Protein AF-A0A7R9LY88-F1 (afdb_monomer_lite)

Sequence (81 aa):
MTQSEQKRVYILDLFNPNIYPGDLKAQTAIDRPIHLPHRVKDEDHINATLTADHFKPDLIIYNAGTDILNGDPLGRLRISP

Secondary structure (DSSP, 8-state):
-------S---EEEE-TTSTT--HHHHTT-SEEEE--TT--HHHHHHHHHS------S-------STTBTT-TTT---B--

Structure (mmCIF, N/CA/C/O backbone):
data_AF-A0A7R9LY88-F1
#
_entry.id   AF-A0A7R9LY88-F1
#
loop_
_atom_site.group_PDB
_atom_site.id
_atom_site.type_symbol
_atom_site.label_atom_id
_atom_site.label_alt_id
_atom_site.label_comp_id
_atom_site.label_asym_id
_atom_site.label_entity_id
_atom_site.label_seq_id
_atom_site.pdbx_PDB_ins_code
_atom_site.Cartn_x
_atom_site.Cartn_y
_atom_site.Cartn_z
_atom_site.occupancy
_atom_site.B_iso_or_equiv
_atom_site.auth_seq_id
_atom_site.auth_comp_id
_atom_site.auth_asym_id
_atom_site.auth_atom_id
_atom_site.pdbx_PDB_model_num
ATOM 1 N N . MET A 1 1 ? -9.822 -2.047 32.356 1.00 46.78 1 MET A N 1
ATOM 2 C CA . MET A 1 1 ? -9.194 -1.277 31.265 1.00 46.78 1 MET A CA 1
ATOM 3 C C . MET A 1 1 ? -10.169 -0.187 30.886 1.00 46.78 1 MET A C 1
ATOM 5 O O . MET A 1 1 ? -11.289 -0.508 30.513 1.00 46.78 1 MET A O 1
ATOM 9 N N . THR A 1 2 ? -9.814 1.073 31.115 1.00 43.44 2 THR A N 1
ATOM 10 C CA . THR A 1 2 ? -10.635 2.205 30.680 1.00 43.44 2 THR A CA 1
ATOM 11 C C . THR A 1 2 ? -10.747 2.187 29.162 1.00 43.44 2 THR A C 1
ATOM 13 O O . THR A 1 2 ? -9.839 1.730 28.475 1.00 43.44 2 THR A O 1
ATOM 16 N N . GLN A 1 3 ? -11.862 2.692 28.651 1.00 48.00 3 GLN A N 1
ATOM 17 C CA . GLN A 1 3 ? -12.206 2.867 27.237 1.00 48.00 3 GLN A CA 1
ATOM 18 C C . GLN A 1 3 ? -11.304 3.916 26.539 1.00 48.00 3 GLN A C 1
ATOM 20 O O . GLN A 1 3 ? -11.755 4.676 25.688 1.00 48.00 3 GLN A O 1
ATOM 25 N N . SER A 1 4 ? -10.039 4.015 26.954 1.00 51.19 4 SER A N 1
ATOM 26 C CA . SER A 1 4 ? -9.026 4.905 26.407 1.00 51.19 4 SER A CA 1
ATOM 27 C C . SER A 1 4 ? -8.531 4.325 25.082 1.00 51.19 4 SER A C 1
ATOM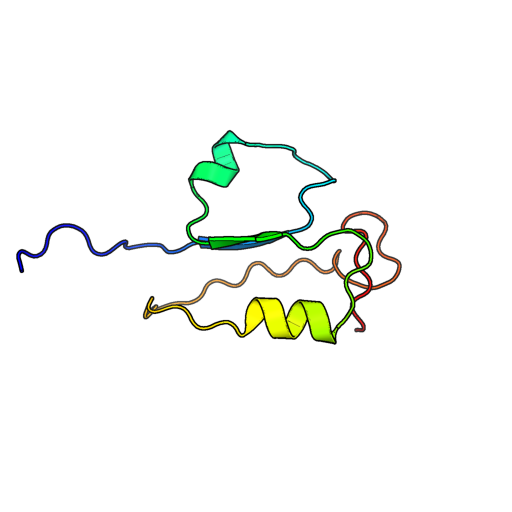 29 O O . SER A 1 4 ? -7.673 3.446 25.056 1.00 51.19 4 SER A O 1
ATOM 31 N N . GLU A 1 5 ? -9.161 4.825 24.018 1.00 58.47 5 GLU A N 1
ATOM 32 C CA . GLU A 1 5 ? -8.682 4.930 22.634 1.00 58.47 5 GLU A CA 1
ATOM 33 C C . GLU A 1 5 ? -8.368 3.622 21.898 1.00 58.47 5 GLU A C 1
ATOM 35 O O . GLU A 1 5 ? -7.256 3.394 21.425 1.00 58.47 5 GLU A O 1
ATOM 40 N N . GLN A 1 6 ? -9.388 2.787 21.674 1.00 69.50 6 GLN A N 1
ATOM 41 C CA . GLN A 1 6 ? -9.315 1.895 20.515 1.00 69.50 6 GLN A CA 1
ATOM 42 C C . GLN A 1 6 ? -9.215 2.756 19.247 1.00 69.50 6 GLN A C 1
ATOM 44 O O . GLN A 1 6 ? -10.059 3.630 19.018 1.00 69.50 6 GLN A O 1
ATOM 49 N N . LYS A 1 7 ? -8.164 2.544 18.442 1.00 76.75 7 LYS A N 1
ATOM 50 C CA . LYS A 1 7 ? -8.013 3.223 17.150 1.00 76.75 7 LYS A CA 1
ATOM 51 C C . LYS A 1 7 ? -9.264 2.969 16.313 1.00 76.75 7 LYS A C 1
ATOM 53 O O . LYS A 1 7 ? -9.637 1.827 16.077 1.00 76.75 7 LYS A O 1
ATOM 58 N N . ARG A 1 8 ? -9.914 4.050 15.875 1.00 90.94 8 ARG A N 1
ATOM 59 C CA . ARG A 1 8 ? -11.118 3.980 15.026 1.00 90.94 8 ARG A CA 1
ATOM 60 C C . ARG A 1 8 ? -10.795 3.626 13.576 1.00 90.94 8 ARG A C 1
ATOM 62 O O . ARG A 1 8 ? -11.673 3.188 12.847 1.00 90.94 8 ARG A O 1
ATOM 69 N N . VAL A 1 9 ? -9.560 3.884 13.158 1.00 92.50 9 VAL A N 1
ATOM 70 C CA . VAL A 1 9 ? -9.054 3.645 11.808 1.00 92.50 9 VAL A CA 1
ATOM 71 C C . VAL A 1 9 ? -7.709 2.953 11.946 1.00 92.50 9 VAL A C 1
ATOM 73 O O . VAL A 1 9 ? -6.906 3.356 12.788 1.00 92.50 9 VAL A O 1
ATOM 76 N N . TYR A 1 10 ? -7.505 1.930 11.124 1.00 91.94 10 TYR A N 1
ATOM 77 C CA . TYR A 1 10 ? -6.245 1.222 10.977 1.00 91.94 10 TYR A CA 1
ATOM 78 C C . TYR A 1 10 ? -5.835 1.252 9.505 1.00 91.94 10 TYR A C 1
ATOM 80 O O . TYR A 1 10 ? -6.626 0.870 8.639 1.00 91.94 10 TYR A O 1
ATOM 88 N N . ILE A 1 11 ? -4.624 1.717 9.222 1.00 93.31 11 ILE A N 1
ATOM 89 C CA . ILE A 1 11 ? -4.065 1.827 7.877 1.00 93.31 11 ILE A CA 1
ATOM 90 C C . ILE A 1 11 ? -3.010 0.735 7.690 1.00 93.31 11 ILE A C 1
ATOM 92 O O . ILE A 1 11 ? -1.891 0.823 8.199 1.00 93.31 11 ILE A O 1
ATOM 96 N N . LEU A 1 12 ? -3.384 -0.283 6.919 1.00 91.88 12 LEU A N 1
ATOM 97 C CA . LEU A 1 12 ? -2.462 -1.234 6.310 1.00 91.88 12 LEU A CA 1
ATOM 98 C C . LEU A 1 12 ? -2.110 -0.721 4.914 1.00 91.88 12 LEU A C 1
ATOM 100 O O . LEU A 1 12 ? -3.015 -0.514 4.107 1.00 91.88 12 LEU A O 1
ATOM 104 N N . ASP A 1 13 ? -0.822 -0.542 4.632 1.00 92.50 13 ASP A N 1
ATOM 105 C CA . ASP A 1 13 ? -0.360 -0.074 3.323 1.00 92.50 13 ASP A CA 1
ATOM 106 C C . ASP A 1 13 ? 0.769 -0.963 2.796 1.00 92.50 13 ASP A C 1
ATOM 108 O O . ASP A 1 13 ? 1.769 -1.187 3.482 1.00 92.50 13 ASP A O 1
ATOM 112 N N . LEU A 1 14 ? 0.589 -1.486 1.584 1.00 91.88 14 LEU A N 1
ATOM 113 C CA . LEU A 1 14 ? 1.550 -2.321 0.871 1.00 91.88 14 LEU A CA 1
ATOM 114 C C . LEU A 1 14 ? 2.073 -1.505 -0.305 1.00 91.88 14 LEU A C 1
ATOM 116 O O . LEU A 1 14 ? 1.365 -1.310 -1.290 1.00 91.88 14 LEU A O 1
ATOM 120 N N . PHE A 1 15 ? 3.314 -1.039 -0.220 1.00 92.25 15 PHE A N 1
ATOM 121 C CA . PHE A 1 15 ? 3.846 -0.113 -1.216 1.00 92.25 15 PHE A CA 1
ATOM 122 C C . PHE A 1 15 ? 5.340 -0.309 -1.444 1.00 92.25 15 PHE A C 1
ATOM 124 O O . PHE A 1 15 ? 6.063 -0.868 -0.616 1.00 92.25 15 PHE A O 1
ATOM 131 N N . ASN A 1 16 ? 5.824 0.183 -2.582 1.00 92.88 16 ASN A N 1
ATOM 132 C CA . ASN A 1 16 ? 7.246 0.204 -2.886 1.00 92.88 16 ASN A CA 1
ATOM 133 C C . ASN A 1 16 ? 7.883 1.495 -2.346 1.00 92.88 16 ASN A C 1
ATOM 135 O O . ASN A 1 16 ? 7.633 2.566 -2.897 1.00 92.88 16 ASN A O 1
ATOM 139 N N . PRO A 1 17 ? 8.741 1.435 -1.309 1.00 92.19 17 PRO A N 1
ATOM 140 C CA . PRO A 1 17 ? 9.287 2.643 -0.687 1.00 92.19 17 PRO A CA 1
ATOM 141 C C . PRO A 1 17 ? 10.343 3.353 -1.551 1.00 92.19 17 PRO A C 1
ATOM 143 O O . PRO A 1 17 ? 10.783 4.444 -1.202 1.00 92.19 17 PRO A O 1
ATOM 146 N N . ASN A 1 18 ? 10.776 2.746 -2.664 1.00 92.25 18 ASN A N 1
ATOM 147 C CA . ASN A 1 18 ? 11.842 3.272 -3.526 1.00 92.25 18 ASN A CA 1
ATOM 148 C C . ASN A 1 18 ? 11.321 4.134 -4.691 1.00 92.25 18 ASN A C 1
ATOM 150 O O . ASN A 1 18 ? 12.095 4.520 -5.570 1.00 92.25 18 ASN A O 1
ATOM 154 N N . ILE A 1 19 ? 10.014 4.389 -4.747 1.00 92.56 19 ILE A N 1
ATOM 155 C CA . ILE A 1 19 ? 9.361 5.207 -5.777 1.00 92.56 19 ILE A CA 1
ATOM 156 C C . ILE A 1 19 ? 8.560 6.346 -5.127 1.00 92.56 19 ILE A C 1
ATOM 158 O O . ILE A 1 19 ? 8.588 6.516 -3.909 1.00 92.56 19 ILE A O 1
ATOM 162 N N . TYR A 1 20 ? 7.905 7.175 -5.948 1.00 92.75 20 TYR A N 1
ATOM 163 C CA . TYR A 1 20 ? 7.038 8.268 -5.487 1.00 92.75 20 TYR A CA 1
ATOM 164 C C . TYR A 1 20 ? 6.108 7.815 -4.337 1.00 92.75 20 TYR A C 1
ATOM 166 O O . TYR A 1 20 ? 5.619 6.687 -4.394 1.00 92.75 20 TYR A O 1
ATOM 174 N N . PRO A 1 21 ? 5.801 8.665 -3.334 1.00 93.88 21 PRO A N 1
ATOM 175 C CA . PRO A 1 21 ? 6.183 10.079 -3.197 1.00 93.88 21 PRO A CA 1
ATOM 176 C C . PRO A 1 21 ? 7.440 10.362 -2.369 1.00 93.88 21 PRO A C 1
ATOM 178 O O . PRO A 1 21 ? 7.902 11.500 -2.363 1.00 93.88 21 PRO A O 1
ATOM 181 N N . GLY A 1 22 ? 7.972 9.385 -1.632 1.00 90.19 22 GLY A N 1
ATOM 182 C CA . GLY A 1 22 ? 8.978 9.661 -0.597 1.00 90.19 22 GLY A CA 1
ATOM 183 C C . GLY A 1 22 ? 8.438 10.496 0.579 1.00 90.19 22 GLY A C 1
ATOM 184 O O . GLY A 1 22 ? 9.204 11.181 1.256 1.00 90.19 22 GLY A O 1
ATOM 185 N N . ASP A 1 23 ? 7.122 10.466 0.821 1.00 92.44 23 ASP A N 1
ATOM 186 C CA . ASP A 1 23 ? 6.466 11.237 1.884 1.00 92.44 23 ASP A CA 1
ATOM 187 C C . ASP A 1 23 ? 6.593 10.538 3.244 1.00 92.44 23 ASP A C 1
ATOM 189 O O . ASP A 1 23 ? 5.787 9.689 3.628 1.00 92.44 23 ASP A O 1
ATOM 193 N N . LEU A 1 24 ? 7.617 10.933 3.999 1.00 89.94 24 LEU A N 1
ATOM 194 C CA . LEU A 1 24 ? 7.860 10.417 5.344 1.00 89.94 24 LEU A CA 1
ATOM 195 C C . LEU A 1 24 ? 6.793 10.858 6.351 1.00 89.94 24 LEU A C 1
ATOM 197 O O . LEU A 1 24 ? 6.584 10.171 7.346 1.00 89.94 24 LEU A O 1
ATOM 201 N N . LYS A 1 25 ? 6.107 11.986 6.118 1.00 93.06 25 LYS A N 1
ATOM 202 C CA . LYS A 1 25 ? 5.069 12.475 7.032 1.00 93.06 25 LYS A CA 1
ATOM 203 C C . LYS A 1 25 ? 3.832 11.593 6.933 1.00 93.06 25 LYS A C 1
ATOM 205 O O . LYS A 1 25 ? 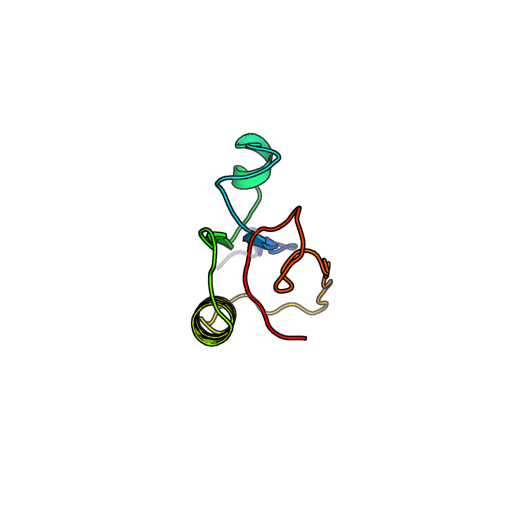3.324 11.166 7.967 1.00 93.06 25 LYS A O 1
ATOM 210 N N . ALA A 1 26 ? 3.383 11.287 5.717 1.00 91.19 26 ALA A N 1
ATOM 211 C CA . ALA A 1 26 ? 2.259 10.381 5.499 1.00 91.19 26 ALA A CA 1
ATOM 212 C C . ALA A 1 26 ? 2.544 8.980 6.061 1.00 91.19 26 ALA A C 1
ATOM 214 O O . ALA A 1 26 ? 1.683 8.400 6.719 1.00 91.19 26 ALA A O 1
ATOM 215 N N . GLN A 1 27 ? 3.777 8.484 5.905 1.00 92.00 27 GLN A N 1
ATOM 216 C CA . GLN A 1 27 ? 4.173 7.179 6.443 1.00 92.00 27 GLN A CA 1
ATOM 217 C C . GLN A 1 27 ? 4.005 7.066 7.964 1.00 92.00 27 GLN A C 1
ATOM 219 O O . GLN A 1 27 ? 3.665 5.993 8.449 1.00 92.00 27 GLN A O 1
ATOM 224 N N . THR A 1 28 ? 4.161 8.158 8.727 1.00 92.62 28 THR A N 1
ATOM 225 C CA . THR A 1 28 ? 3.931 8.126 10.188 1.00 92.62 28 THR A CA 1
ATOM 226 C C . THR A 1 28 ? 2.479 7.843 10.589 1.00 92.62 28 THR A C 1
ATOM 228 O O . THR A 1 28 ? 2.231 7.465 11.733 1.00 92.62 28 THR A O 1
ATOM 231 N N . ALA A 1 29 ? 1.521 8.027 9.674 1.00 93.62 29 ALA A N 1
ATOM 232 C CA . ALA A 1 29 ? 0.111 7.722 9.903 1.00 93.62 29 ALA A CA 1
ATOM 233 C C . ALA A 1 29 ? -0.251 6.264 9.574 1.00 93.62 29 ALA A C 1
ATOM 235 O O . ALA A 1 29 ? -1.331 5.817 9.953 1.00 93.62 29 ALA A O 1
ATOM 236 N N . ILE A 1 30 ? 0.627 5.536 8.877 1.00 93.56 30 ILE A N 1
ATOM 237 C CA . ILE A 1 30 ? 0.405 4.141 8.503 1.00 93.56 30 ILE A CA 1
ATOM 238 C C . ILE A 1 30 ? 0.647 3.270 9.738 1.00 93.56 30 ILE A C 1
ATOM 240 O O . ILE A 1 30 ? 1.755 3.223 10.270 1.00 93.56 30 ILE A O 1
ATOM 244 N N . ASP A 1 31 ? -0.387 2.564 10.190 1.00 92.62 31 ASP A N 1
ATOM 245 C CA . ASP A 1 31 ? -0.290 1.642 11.325 1.00 92.62 31 ASP A CA 1
ATOM 246 C C . ASP A 1 31 ? 0.635 0.470 11.026 1.00 92.62 31 ASP A C 1
ATOM 248 O O . ASP A 1 31 ? 1.392 0.017 11.887 1.00 92.62 31 ASP A O 1
ATOM 252 N N . ARG A 1 32 ? 0.574 -0.008 9.782 1.00 90.94 32 ARG A N 1
ATOM 253 C CA . ARG A 1 32 ? 1.376 -1.124 9.315 1.00 90.94 32 ARG A CA 1
ATOM 254 C C . ARG A 1 32 ? 1.854 -0.918 7.883 1.00 90.94 32 ARG A C 1
ATOM 256 O O . ARG A 1 32 ? 1.160 -1.298 6.940 1.00 90.94 32 ARG A O 1
ATOM 263 N N . PRO A 1 33 ? 3.047 -0.331 7.717 1.00 91.69 33 PRO A N 1
ATOM 264 C CA . PRO A 1 33 ? 3.687 -0.242 6.420 1.00 91.69 33 PRO A CA 1
ATOM 265 C C . PRO A 1 33 ? 4.330 -1.587 6.075 1.00 91.69 33 PRO A C 1
ATOM 267 O O . PRO A 1 33 ? 5.161 -2.116 6.816 1.00 91.69 33 PRO A O 1
ATOM 270 N N . ILE A 1 34 ? 3.956 -2.140 4.929 1.00 90.88 34 ILE A N 1
ATOM 271 C CA . ILE A 1 34 ? 4.583 -3.313 4.336 1.00 90.88 34 ILE A CA 1
ATOM 272 C C . ILE A 1 34 ? 5.344 -2.851 3.101 1.00 90.88 34 ILE A C 1
ATOM 274 O O . ILE A 1 34 ? 4.775 -2.508 2.067 1.00 90.88 34 ILE A O 1
ATOM 278 N N . HIS A 1 35 ? 6.665 -2.849 3.222 1.00 91.62 35 HIS A N 1
ATOM 279 C CA . HIS A 1 35 ? 7.542 -2.446 2.137 1.00 91.62 35 HIS A CA 1
ATOM 280 C C . HIS A 1 35 ? 7.729 -3.587 1.138 1.00 91.62 35 HIS A C 1
ATOM 282 O O . HIS A 1 35 ? 8.299 -4.628 1.463 1.00 91.62 35 HIS A O 1
ATOM 288 N N . LEU A 1 36 ? 7.301 -3.354 -0.099 1.00 89.81 36 LEU A N 1
ATOM 289 C CA . LEU A 1 36 ? 7.465 -4.259 -1.228 1.00 89.81 36 LEU A CA 1
ATOM 290 C C . LEU A 1 36 ? 8.576 -3.727 -2.146 1.00 89.81 36 LEU A C 1
ATOM 292 O O . LEU A 1 36 ? 8.333 -2.825 -2.951 1.00 89.81 36 LEU A O 1
ATOM 296 N N . PRO A 1 37 ? 9.822 -4.220 -2.032 1.00 81.69 37 PRO A N 1
ATOM 297 C CA . PRO A 1 37 ? 10.905 -3.761 -2.894 1.00 81.69 37 PRO A CA 1
ATOM 298 C C . PRO A 1 37 ? 10.638 -4.086 -4.373 1.00 81.69 37 PRO A C 1
ATOM 300 O O . PRO A 1 37 ? 9.735 -4.839 -4.736 1.00 81.69 37 PRO A O 1
ATOM 303 N N . HIS A 1 38 ? 11.450 -3.512 -5.262 1.00 81.62 38 HIS A N 1
ATOM 304 C CA . HIS A 1 38 ? 11.309 -3.733 -6.700 1.00 81.62 38 HIS A CA 1
ATOM 305 C C . HIS A 1 38 ? 11.244 -5.218 -7.067 1.00 81.62 38 HIS A C 1
ATOM 307 O O . HIS A 1 38 ? 12.059 -6.017 -6.607 1.00 81.62 38 HIS A O 1
ATOM 313 N N . ARG A 1 39 ? 10.349 -5.545 -8.010 1.00 79.62 39 ARG A N 1
ATOM 314 C CA . ARG A 1 39 ? 10.212 -6.886 -8.602 1.00 79.62 39 ARG A CA 1
ATOM 315 C C . ARG A 1 39 ? 9.773 -7.996 -7.633 1.00 79.62 39 ARG A C 1
ATOM 317 O O . ARG A 1 39 ? 9.995 -9.163 -7.958 1.00 79.62 39 ARG A O 1
ATOM 324 N N . VAL A 1 40 ? 9.137 -7.651 -6.511 1.00 84.25 40 VAL A N 1
ATOM 325 C CA . VAL A 1 40 ? 8.368 -8.607 -5.690 1.00 84.25 40 VAL A CA 1
ATOM 326 C C . VAL A 1 40 ? 7.416 -9.412 -6.578 1.00 84.25 40 VAL A C 1
ATOM 328 O O . VAL A 1 40 ? 6.805 -8.862 -7.501 1.00 84.25 40 VAL A O 1
ATOM 331 N N . LYS A 1 41 ? 7.342 -10.716 -6.305 1.00 85.88 41 LYS A N 1
ATOM 332 C CA . LYS A 1 41 ? 6.519 -11.698 -7.019 1.00 85.88 41 LYS A CA 1
ATOM 333 C C . LYS A 1 41 ? 5.295 -12.083 -6.183 1.00 85.88 41 LYS A C 1
ATOM 335 O O . LYS A 1 41 ? 5.224 -11.760 -5.000 1.00 85.88 41 LYS A O 1
ATOM 340 N N . ASP A 1 42 ? 4.375 -12.815 -6.801 1.00 86.81 42 ASP A N 1
ATOM 341 C CA . ASP A 1 42 ? 3.083 -13.211 -6.226 1.00 86.81 42 ASP A CA 1
ATOM 342 C C . ASP A 1 42 ? 3.184 -13.799 -4.809 1.00 86.81 42 ASP A C 1
ATOM 344 O O . ASP A 1 42 ? 2.507 -13.331 -3.895 1.00 86.81 42 ASP A O 1
ATOM 348 N N . GLU A 1 43 ? 4.065 -14.781 -4.594 1.00 83.88 43 GLU A N 1
ATOM 349 C CA . GLU A 1 43 ? 4.212 -15.459 -3.296 1.00 83.88 43 GLU A CA 1
ATOM 350 C C . GLU A 1 43 ? 4.657 -14.502 -2.183 1.00 83.88 43 GLU A C 1
ATOM 352 O O . GLU A 1 43 ? 4.092 -14.506 -1.089 1.00 83.88 43 GLU A O 1
ATOM 357 N N . ASP A 1 44 ? 5.635 -13.644 -2.471 1.00 82.81 44 ASP A N 1
ATOM 358 C CA . ASP A 1 44 ? 6.158 -12.665 -1.518 1.00 82.81 44 ASP A CA 1
ATOM 359 C C . ASP A 1 44 ? 5.085 -11.627 -1.151 1.00 82.81 44 ASP A C 1
ATOM 361 O O . ASP A 1 44 ? 4.933 -11.267 0.017 1.00 82.81 44 ASP A O 1
ATOM 365 N N . HIS A 1 45 ? 4.296 -11.188 -2.137 1.00 84.31 45 HIS A N 1
ATOM 366 C CA . HIS A 1 45 ? 3.184 -10.260 -1.933 1.00 84.31 45 HIS A CA 1
ATOM 367 C C . HIS A 1 45 ? 2.076 -10.871 -1.062 1.00 84.31 45 HIS A C 1
ATOM 369 O O . HIS A 1 45 ? 1.613 -10.250 -0.100 1.00 84.31 45 HIS A O 1
ATOM 375 N N . ILE A 1 46 ? 1.665 -12.106 -1.363 1.00 83.38 46 ILE A N 1
ATOM 376 C CA . ILE A 1 46 ? 0.631 -12.823 -0.605 1.00 83.38 46 ILE A CA 1
ATOM 377 C C . ILE A 1 46 ? 1.096 -13.058 0.835 1.00 83.38 46 ILE A C 1
ATOM 379 O O . ILE A 1 46 ? 0.372 -12.730 1.773 1.00 83.38 46 ILE A O 1
ATOM 383 N N . ASN A 1 47 ? 2.316 -13.560 1.028 1.00 82.62 47 ASN A N 1
ATOM 384 C CA . ASN A 1 47 ? 2.860 -13.824 2.361 1.00 82.62 47 ASN A CA 1
ATOM 385 C C . ASN A 1 47 ? 2.943 -12.551 3.211 1.00 82.62 47 ASN A C 1
ATOM 387 O O . ASN A 1 47 ? 2.618 -12.574 4.401 1.00 82.62 47 ASN A O 1
ATOM 391 N N . ALA A 1 48 ? 3.321 -11.427 2.600 1.00 79.50 48 ALA A N 1
ATOM 392 C CA . ALA A 1 48 ? 3.335 -10.143 3.283 1.00 79.50 48 ALA A CA 1
ATOM 393 C C . ALA A 1 48 ? 1.915 -9.700 3.684 1.00 79.50 48 ALA A C 1
ATOM 395 O O . ALA A 1 48 ? 1.708 -9.257 4.810 1.00 79.50 48 ALA A O 1
ATOM 396 N N . THR A 1 49 ? 0.920 -9.909 2.817 1.00 76.38 49 THR A N 1
ATOM 397 C CA . THR A 1 49 ? -0.489 -9.562 3.081 1.00 76.38 49 THR A CA 1
ATOM 398 C C . THR A 1 49 ? -1.105 -10.404 4.205 1.00 76.38 49 THR A C 1
ATOM 400 O O . THR A 1 49 ? -1.845 -9.891 5.039 1.00 76.38 49 THR A O 1
ATOM 403 N N . LEU A 1 50 ? -0.802 -11.705 4.239 1.00 71.12 50 LEU A N 1
ATOM 404 C CA . LEU A 1 50 ? -1.455 -12.679 5.124 1.00 71.12 50 LEU A CA 1
ATOM 405 C C . LEU A 1 50 ? -0.930 -12.688 6.563 1.00 71.12 50 LEU A C 1
ATOM 407 O O . LEU A 1 50 ? -1.473 -13.401 7.410 1.00 71.12 50 LEU A O 1
ATOM 411 N N . THR A 1 51 ? 0.120 -11.930 6.871 1.00 67.25 51 THR A N 1
ATOM 412 C CA . THR A 1 51 ? 0.616 -11.869 8.249 1.00 67.25 51 THR A CA 1
ATOM 413 C C . THR A 1 51 ? -0.444 -11.191 9.126 1.00 67.25 51 THR A C 1
ATOM 415 O O . THR A 1 51 ? -0.842 -10.056 8.874 1.00 67.25 51 THR A O 1
ATOM 418 N N . ALA A 1 52 ? -0.969 -11.930 10.106 1.00 55.12 52 ALA A N 1
ATOM 419 C CA . ALA A 1 52 ? -2.167 -11.558 10.853 1.00 55.12 52 ALA A CA 1
ATOM 420 C C . ALA A 1 52 ? -1.980 -10.268 11.668 1.00 55.12 52 ALA A C 1
ATOM 422 O O . ALA A 1 52 ? -0.942 -10.069 12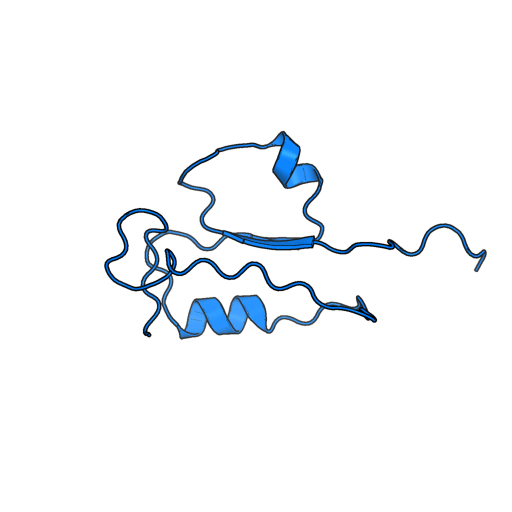.296 1.00 55.12 52 ALA A O 1
ATOM 423 N N . ASP A 1 53 ? -3.012 -9.426 11.682 1.00 68.06 53 ASP A N 1
ATOM 424 C CA . ASP A 1 53 ? -3.141 -8.298 12.604 1.00 68.06 53 ASP A CA 1
ATOM 425 C C . ASP A 1 53 ? -4.314 -8.532 13.571 1.00 68.06 53 ASP A C 1
ATOM 427 O O . ASP A 1 53 ? -5.251 -9.277 13.280 1.00 68.06 53 ASP A O 1
ATOM 431 N N . HIS A 1 54 ? -4.242 -7.919 14.750 1.00 76.94 54 HIS A N 1
ATOM 432 C CA . HIS A 1 54 ? -5.245 -8.039 15.806 1.00 76.94 54 HIS A CA 1
ATOM 433 C C . HIS A 1 54 ? -6.397 -7.033 15.665 1.00 76.94 54 HIS A C 1
ATOM 435 O O . HIS A 1 54 ? -7.354 -7.102 16.445 1.00 76.94 54 HIS A O 1
ATOM 441 N N . PHE A 1 55 ? -6.330 -6.110 14.698 1.00 85.56 55 PHE A N 1
ATOM 442 C CA . PHE A 1 55 ? -7.415 -5.180 14.409 1.00 85.56 55 PHE A CA 1
ATOM 443 C C . PHE A 1 55 ? -8.647 -5.918 13.865 1.00 85.56 55 PHE A C 1
ATOM 445 O O . PHE A 1 55 ? -8.550 -6.766 12.979 1.00 85.56 55 PHE A O 1
ATOM 452 N N . LYS A 1 56 ? -9.825 -5.601 14.411 1.00 88.25 56 LYS A N 1
ATOM 453 C CA . LYS A 1 56 ? -11.109 -6.213 14.036 1.00 88.25 56 LYS A CA 1
ATOM 454 C C . LYS A 1 56 ? -12.014 -5.143 13.418 1.00 88.25 56 LYS A C 1
ATOM 456 O O . LYS A 1 56 ? -12.788 -4.539 14.155 1.00 88.25 56 LYS A O 1
ATOM 461 N N . PRO A 1 57 ? -11.877 -4.855 12.112 1.00 89.44 57 PRO A N 1
ATOM 462 C CA . PRO A 1 57 ? -12.679 -3.830 11.458 1.00 89.44 57 PRO A CA 1
ATOM 463 C C . PRO A 1 57 ? -14.143 -4.255 11.331 1.00 89.44 57 PRO A C 1
ATOM 465 O O . PRO A 1 57 ? -14.430 -5.383 10.934 1.00 89.44 57 PRO A O 1
ATOM 468 N N . ASP A 1 58 ? -15.059 -3.314 11.554 1.00 94.31 58 ASP A N 1
ATOM 469 C CA . ASP A 1 58 ? -16.467 -3.454 11.154 1.00 94.31 58 ASP A CA 1
ATOM 470 C C . ASP A 1 58 ? -16.677 -3.143 9.657 1.00 94.31 58 ASP A C 1
ATOM 472 O O . ASP A 1 58 ? -17.647 -3.589 9.045 1.00 94.31 58 ASP A O 1
ATOM 476 N N . LEU A 1 59 ? -15.758 -2.375 9.055 1.00 93.44 59 LEU A N 1
ATOM 477 C CA . LEU A 1 59 ? -15.754 -1.986 7.644 1.00 93.44 59 LEU A CA 1
ATOM 478 C C . LEU A 1 59 ? -14.325 -2.013 7.097 1.00 93.44 59 LEU A C 1
ATOM 480 O O . LEU A 1 59 ? -13.406 -1.484 7.721 1.00 93.44 59 LEU A O 1
ATOM 484 N N . ILE A 1 60 ? -14.160 -2.565 5.896 1.00 92.44 60 ILE A N 1
ATOM 485 C CA . ILE A 1 60 ? -12.897 -2.550 5.155 1.00 92.44 60 ILE A CA 1
ATOM 486 C C . ILE A 1 60 ? -13.071 -1.671 3.918 1.00 92.44 60 ILE A C 1
ATOM 488 O O . ILE A 1 60 ? -13.976 -1.893 3.114 1.00 92.44 60 ILE A O 1
ATOM 492 N N . ILE A 1 61 ? -12.186 -0.686 3.761 1.00 95.00 61 ILE A N 1
ATOM 493 C CA . ILE A 1 61 ? -12.051 0.105 2.536 1.00 95.00 61 ILE A CA 1
ATOM 494 C C . ILE A 1 61 ? -10.781 -0.366 1.839 1.00 95.00 61 ILE A C 1
ATOM 496 O O . ILE A 1 61 ? -9.688 -0.215 2.381 1.00 95.00 61 ILE A O 1
ATOM 500 N N . TYR A 1 62 ? -10.928 -0.936 0.645 1.00 92.25 62 TYR A N 1
ATOM 501 C CA . TYR A 1 62 ? -9.802 -1.416 -0.146 1.00 92.25 62 TYR A CA 1
ATOM 502 C C . TYR A 1 62 ? -9.523 -0.461 -1.308 1.00 92.25 62 TYR A C 1
ATOM 504 O O . TYR A 1 62 ? -10.279 -0.403 -2.277 1.00 92.25 62 TYR A O 1
ATOM 512 N N . ASN A 1 63 ? -8.442 0.311 -1.185 1.00 93.19 63 ASN A N 1
ATOM 513 C CA . ASN A 1 63 ? -7.919 1.144 -2.263 1.00 93.19 63 ASN A CA 1
ATOM 514 C C . ASN A 1 63 ? -6.986 0.298 -3.147 1.00 93.19 63 ASN A C 1
ATOM 516 O O . ASN A 1 63 ? -5.838 0.067 -2.775 1.00 93.19 63 ASN A O 1
ATOM 520 N N . ALA A 1 64 ? -7.491 -0.197 -4.279 1.00 86.81 64 ALA A N 1
ATOM 521 C CA . ALA A 1 64 ? -6.790 -1.155 -5.135 1.00 86.81 64 ALA A CA 1
ATOM 522 C C . ALA A 1 64 ? -6.208 -0.487 -6.391 1.00 86.81 64 ALA A C 1
ATOM 524 O O . ALA A 1 64 ? -6.931 -0.230 -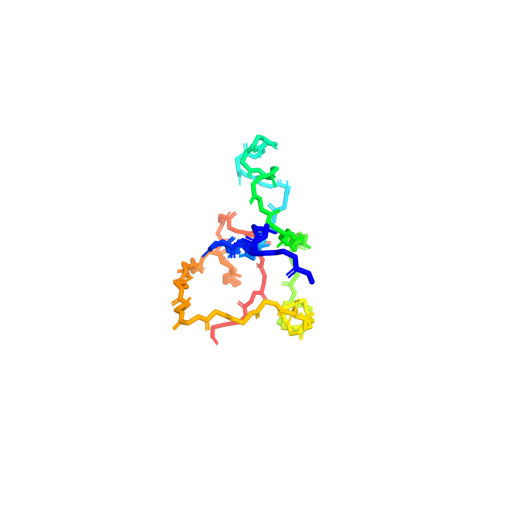7.356 1.00 86.81 64 ALA A O 1
ATOM 525 N N . GLY A 1 65 ? -4.900 -0.225 -6.385 1.00 91.00 65 GLY A N 1
ATOM 526 C CA . GLY A 1 65 ? -4.152 0.178 -7.577 1.00 91.00 65 GLY A CA 1
ATOM 527 C C . GLY A 1 65 ? -3.802 -1.022 -8.462 1.00 91.00 65 GLY A C 1
ATOM 528 O O . GLY A 1 65 ? -3.464 -2.093 -7.962 1.00 91.00 65 GLY A O 1
ATOM 529 N N . THR A 1 66 ? -3.874 -0.856 -9.784 1.00 94.12 66 THR A N 1
ATOM 530 C CA . THR A 1 66 ? -3.439 -1.873 -10.764 1.00 94.12 66 THR A CA 1
ATOM 531 C C . THR A 1 66 ? -1.966 -1.740 -11.152 1.00 94.12 66 THR A C 1
ATOM 533 O O . THR A 1 66 ? -1.441 -2.566 -11.895 1.00 94.12 66 THR A O 1
ATOM 536 N N . ASP A 1 67 ? -1.269 -0.745 -10.611 1.00 92.94 67 ASP A N 1
ATOM 537 C CA . ASP A 1 67 ? 0.137 -0.443 -10.882 1.00 92.94 67 ASP A CA 1
ATOM 538 C C . ASP A 1 67 ? 1.130 -1.446 -10.267 1.00 92.94 67 ASP A C 1
ATOM 540 O O . ASP A 1 67 ? 2.337 -1.395 -10.516 1.00 92.94 67 ASP A O 1
ATOM 544 N N . ILE A 1 68 ? 0.622 -2.414 -9.504 1.00 92.50 68 ILE A N 1
ATOM 545 C CA . ILE A 1 68 ? 1.374 -3.566 -8.998 1.00 92.50 68 ILE A CA 1
ATOM 546 C C . ILE A 1 68 ? 1.628 -4.642 -10.072 1.00 92.50 68 ILE A C 1
ATOM 548 O O . ILE A 1 68 ? 2.467 -5.531 -9.884 1.00 92.50 68 ILE A O 1
ATOM 552 N N . LEU A 1 69 ? 0.894 -4.602 -11.186 1.00 94.75 69 LEU A N 1
ATOM 553 C CA . LEU A 1 69 ? 0.926 -5.658 -12.192 1.00 94.75 69 LEU A CA 1
ATOM 554 C C . LEU A 1 69 ? 2.256 -5.694 -12.951 1.00 94.75 69 LEU A C 1
ATOM 556 O O . LEU A 1 69 ? 2.908 -4.678 -13.204 1.00 94.75 69 LEU A O 1
ATOM 560 N N . ASN A 1 70 ? 2.663 -6.897 -13.352 1.00 94.38 70 ASN A N 1
ATOM 561 C CA . ASN A 1 70 ? 3.875 -7.097 -14.131 1.00 94.38 70 ASN A CA 1
ATOM 562 C C . ASN A 1 70 ? 3.821 -6.314 -15.452 1.00 94.38 70 ASN A C 1
ATOM 564 O O . ASN A 1 70 ? 2.965 -6.553 -16.300 1.00 94.38 70 ASN A O 1
ATOM 568 N N . GLY A 1 71 ? 4.796 -5.427 -15.639 1.00 92.12 71 GLY A N 1
ATOM 569 C CA . GLY A 1 71 ? 4.892 -4.563 -16.814 1.00 92.12 71 GLY A CA 1
ATOM 570 C C . GLY A 1 71 ? 4.341 -3.156 -16.596 1.00 92.12 71 GLY A C 1
ATOM 571 O O . GLY A 1 71 ? 4.589 -2.300 -17.446 1.00 92.12 71 GLY A O 1
ATOM 572 N N . ASP A 1 72 ? 3.682 -2.881 -15.467 1.00 94.00 72 ASP A N 1
ATOM 573 C CA . ASP A 1 72 ? 3.275 -1.520 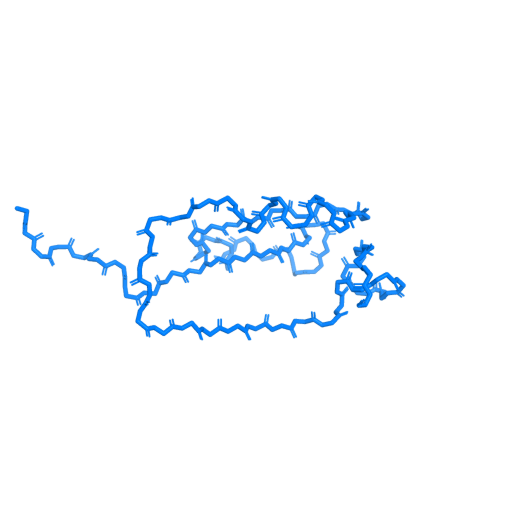-15.136 1.00 94.00 72 ASP A CA 1
ATOM 574 C C . ASP A 1 72 ? 4.506 -0.636 -14.815 1.00 94.00 72 ASP A C 1
ATOM 576 O O . ASP A 1 72 ? 5.373 -1.024 -14.015 1.00 94.00 72 ASP A O 1
ATOM 580 N N . PRO A 1 73 ? 4.642 0.545 -15.452 1.00 92.94 73 PRO A N 1
ATOM 581 C CA . PRO A 1 73 ? 5.819 1.395 -15.295 1.00 92.94 73 PRO A CA 1
ATOM 582 C C . PRO A 1 73 ? 5.871 2.163 -13.964 1.00 92.94 73 PRO A C 1
ATOM 584 O O . PRO A 1 73 ? 6.948 2.661 -13.609 1.00 92.94 73 PRO A O 1
ATOM 587 N N . LEU A 1 74 ? 4.750 2.282 -13.245 1.00 94.12 74 LEU A N 1
ATOM 588 C CA . LEU A 1 74 ? 4.622 3.102 -12.043 1.00 94.12 74 LEU A CA 1
ATOM 589 C C . LEU A 1 74 ? 5.000 2.320 -10.782 1.00 94.12 74 LEU A C 1
ATOM 591 O O . LEU A 1 74 ? 5.961 2.704 -10.113 1.00 94.12 74 LEU A O 1
ATOM 595 N N . GLY A 1 75 ? 4.327 1.204 -10.484 1.00 91.00 75 GLY A N 1
ATOM 596 C CA . GLY A 1 75 ? 4.543 0.472 -9.226 1.00 91.00 75 GLY A CA 1
ATOM 597 C C . GLY A 1 75 ? 5.813 -0.386 -9.210 1.00 91.00 75 GLY A C 1
ATOM 598 O O . GLY A 1 75 ? 6.419 -0.618 -8.157 1.00 91.00 75 GLY A O 1
ATOM 599 N N . ARG A 1 76 ? 6.295 -0.803 -10.392 1.00 91.62 76 ARG A N 1
ATOM 600 C CA . ARG A 1 76 ? 7.543 -1.579 -10.572 1.00 91.62 76 ARG A CA 1
ATOM 601 C C . ARG A 1 76 ? 7.586 -2.883 -9.756 1.00 91.62 76 ARG A C 1
ATOM 603 O O . ARG A 1 76 ? 8.665 -3.311 -9.314 1.00 91.62 76 ARG A O 1
ATOM 610 N N . LEU A 1 77 ? 6.429 -3.514 -9.577 1.00 91.00 77 LEU A N 1
ATOM 611 C CA . LEU A 1 77 ? 6.280 -4.864 -9.033 1.00 91.00 77 LEU A CA 1
ATOM 612 C C . LEU A 1 77 ? 6.117 -5.880 -10.181 1.00 91.00 77 LEU A C 1
ATOM 614 O O . LEU A 1 77 ? 6.278 -5.539 -11.356 1.00 91.00 77 LEU A O 1
ATOM 618 N N . ARG A 1 78 ? 5.935 -7.163 -9.852 1.00 93.19 78 ARG A N 1
ATOM 619 C CA . ARG A 1 78 ? 5.780 -8.250 -10.833 1.00 93.19 78 ARG A CA 1
ATOM 620 C C . ARG A 1 78 ? 4.639 -9.187 -10.457 1.00 93.19 78 ARG A C 1
ATOM 622 O O . ARG A 1 78 ? 4.824 -10.402 -10.475 1.00 93.19 78 ARG A O 1
ATOM 629 N N . ILE A 1 79 ? 3.492 -8.608 -10.118 1.00 92.75 79 ILE A N 1
ATOM 630 C CA . ILE A 1 79 ? 2.302 -9.378 -9.764 1.00 92.75 79 ILE A CA 1
ATOM 631 C C . ILE A 1 79 ? 1.590 -9.852 -11.035 1.00 92.75 79 ILE A C 1
ATOM 633 O O . ILE A 1 79 ? 1.479 -9.091 -12.004 1.00 92.75 79 ILE A O 1
ATOM 637 N N . SER A 1 80 ? 1.175 -11.116 -11.070 1.00 91.19 80 SER A N 1
ATOM 638 C CA . SER A 1 80 ? 0.367 -11.655 -12.167 1.00 91.19 80 SER A CA 1
ATOM 639 C C . SER A 1 80 ? -1.088 -11.140 -12.109 1.00 91.19 80 SER A C 1
ATOM 641 O O . SER A 1 80 ? -1.557 -10.794 -11.025 1.00 91.19 80 SER A O 1
ATOM 643 N N . PRO A 1 81 ? -1.785 -11.008 -13.259 1.00 86.00 81 PRO A N 1
ATOM 644 C CA . PRO A 1 81 ? -3.200 -10.624 -13.294 1.00 86.00 81 PRO A CA 1
ATOM 645 C C . PRO A 1 81 ? -4.141 -11.619 -12.611 1.00 86.00 81 PRO A C 1
ATOM 647 O O . PRO A 1 81 ? -3.882 -12.841 -12.711 1.00 86.00 81 PRO A O 1
#

pLDDT: mean 85.87, std 11.92, range [43.44, 95.0]

Organism: NCBI:txid1979941

Radius of gyration: 14.68 Å; chains: 1; bounding box: 28×28×48 Å

Foldseek 3Di:
DPPPDDDLDAAEDEAACVAPDVDPPVVVVHNHYHHDHAAAEDVNVVVSVPPDDPDDDPDDDDDDDPCQDCPRPHRRYHYHD

InterPro domains:
  IPR023696 Ureohydrolase domain superfamily [SSF52768] (6-81)
  IPR023801 Histone deacetylase domain [PF00850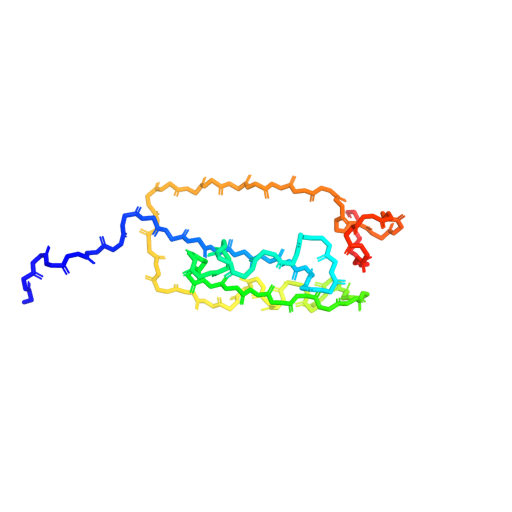] (5-80)
  IPR037138 Histone deacetylase domain superfamily [G3DSA:3.40.800.20] (2-81)